Protein AF-A0A5K1BST5-F1 (afdb_monomer_lite)

Sequence (92 aa):
VDEKGLSRETTDMIGSLVKKRGHPQQILAELKKEGSPFLGNCSSVLDELEILFTALEKSRCINRVVFDLSLARGLDYYTGVIYEAVFKGSTQ

InterPro domains:
  IPR041715 Class II Histidinyl-tRNA synthetase (HisRS)-like catalytic core domain [PF13393] (3-91)
  IPR045864 Class II Aminoacyl-tRNA synthetase/Biotinyl protein ligase (BPL) and lipoyl protein ligase (LPL) [G3DSA:3.30.930.10] (1-92)
  IPR045864 Class II Aminoacyl-tRNA synthetase/Biotinyl protein ligase (BPL) and lipoyl protein ligase (LPL) [SSF55681] (2-89)

pLDDT: mean 89.39, std 10.46, range [46.66, 97.56]

Foldseek 3Di:
DPPPPDDPVRVVVVVVQQPDKAQLVVSLVVCVDPPHPCCVPPVVLSVVSVVVLVVCVVVVNSVVDMDGRNDDDDPVPDPHDDDDDDDPDDDD

Secondary structure (DSSP, 8-state):
--SS---HHHHHHHHHHHT-EE-HHHHHHHHTSTT-HHHHHSHHHHHHHHHHHHHHHHTT-GGG--EETT----TTT--S--------SPP-

Radius of gyration: 15.52 Å; chains: 1; bounding box: 48×26×45 Å

Organism: NCBI:txid210225

Structure (mmCIF, N/CA/C/O backbone):
data_AF-A0A5K1BST5-F1
#
_entry.id   AF-A0A5K1BST5-F1
#
loop_
_atom_site.group_PDB
_atom_site.id
_atom_site.type_symbol
_atom_site.label_atom_id
_atom_site.label_alt_id
_atom_site.label_comp_id
_atom_site.label_asym_id
_atom_site.label_entity_id
_atom_site.label_seq_id
_atom_site.pdbx_PDB_ins_code
_atom_site.Cartn_x
_atom_site.Cartn_y
_atom_site.Cartn_z
_atom_site.occupancy
_atom_site.B_iso_or_equiv
_atom_site.auth_seq_id
_atom_site.auth_comp_id
_atom_site.auth_asym_id
_atom_site.auth_atom_id
_atom_site.pdbx_PDB_model_num
ATOM 1 N N . VAL A 1 1 ? 1.954 -11.633 -26.631 1.00 51.72 1 VAL A N 1
ATOM 2 C CA . VAL A 1 1 ? 2.881 -10.975 -25.688 1.00 51.72 1 VAL A CA 1
ATOM 3 C C . VAL A 1 1 ? 3.685 -9.988 -26.518 1.00 51.72 1 VAL A C 1
ATOM 5 O O . VAL A 1 1 ? 4.822 -10.283 -26.796 1.00 51.72 1 VAL A O 1
ATOM 8 N N . ASP A 1 2 ? 3.066 -8.918 -27.038 1.00 48.12 2 ASP A N 1
ATOM 9 C CA . ASP A 1 2 ? 3.733 -8.020 -28.015 1.00 48.12 2 ASP A CA 1
ATOM 10 C C . ASP A 1 2 ? 3.049 -6.645 -28.187 1.00 48.12 2 ASP A C 1
ATOM 12 O O . ASP A 1 2 ? 3.341 -5.915 -29.124 1.00 48.12 2 ASP A O 1
ATOM 16 N N . GLU A 1 3 ? 2.145 -6.230 -27.292 1.00 58.72 3 GLU A N 1
ATOM 17 C CA . GLU A 1 3 ? 1.458 -4.931 -27.456 1.00 58.72 3 GLU A CA 1
ATOM 18 C C . GLU A 1 3 ? 2.180 -3.752 -26.783 1.00 58.72 3 GLU A C 1
ATOM 20 O O . GLU A 1 3 ? 1.805 -2.603 -26.999 1.00 58.72 3 GLU A O 1
ATOM 25 N N . LYS A 1 4 ? 3.219 -3.998 -25.967 1.00 70.69 4 LYS A N 1
ATOM 26 C CA . LYS A 1 4 ? 3.918 -2.940 -25.202 1.00 70.69 4 LYS A CA 1
ATOM 27 C C . LYS A 1 4 ? 5.450 -3.010 -25.201 1.00 70.69 4 LYS A C 1
ATOM 29 O O . LYS A 1 4 ? 6.076 -2.277 -24.445 1.00 70.69 4 LYS A O 1
ATOM 34 N N . GLY A 1 5 ? 6.061 -3.886 -26.004 1.00 80.19 5 GLY A N 1
ATOM 35 C CA . GLY A 1 5 ? 7.528 -4.007 -26.082 1.00 80.19 5 GLY A CA 1
ATOM 36 C C . GLY A 1 5 ? 8.220 -4.456 -24.784 1.00 80.19 5 GLY A C 1
ATOM 37 O O . GLY A 1 5 ? 9.420 -4.253 -24.628 1.00 80.19 5 GLY A O 1
ATOM 38 N N . LEU A 1 6 ? 7.477 -5.042 -23.838 1.00 84.94 6 LEU A N 1
ATOM 39 C CA . LEU A 1 6 ? 8.021 -5.576 -22.588 1.00 84.94 6 LEU A CA 1
ATOM 40 C C . LEU A 1 6 ? 8.419 -7.040 -22.765 1.00 84.94 6 LEU A C 1
ATOM 42 O O . LEU A 1 6 ? 7.685 -7.815 -23.381 1.00 84.94 6 LEU A O 1
ATOM 46 N N . SER A 1 7 ? 9.547 -7.432 -22.170 1.00 89.94 7 SER A N 1
ATOM 47 C CA . SER A 1 7 ? 9.957 -8.836 -22.170 1.00 89.94 7 SER A CA 1
ATOM 48 C C . SER A 1 7 ? 8.966 -9.697 -21.380 1.00 89.94 7 SER A C 1
ATOM 50 O O . SER A 1 7 ? 8.247 -9.215 -20.489 1.00 89.94 7 SER A O 1
ATOM 52 N N . ARG A 1 8 ? 8.931 -10.995 -21.686 1.00 88.56 8 ARG A N 1
ATOM 53 C CA . ARG A 1 8 ? 8.069 -11.943 -20.975 1.00 88.56 8 ARG A CA 1
ATOM 54 C C . ARG A 1 8 ? 8.443 -12.024 -19.498 1.00 88.56 8 ARG A C 1
ATOM 56 O O . ARG A 1 8 ? 7.561 -11.989 -18.652 1.00 88.56 8 ARG A O 1
ATOM 63 N N . GLU A 1 9 ? 9.735 -12.019 -19.195 1.00 89.81 9 GLU A N 1
ATOM 64 C CA . GLU A 1 9 ? 10.272 -12.056 -17.832 1.00 89.81 9 GLU A CA 1
ATOM 65 C C . GLU A 1 9 ? 9.812 -10.836 -17.026 1.00 89.81 9 GLU A C 1
ATOM 67 O O . GLU A 1 9 ? 9.386 -10.965 -15.879 1.00 89.81 9 GLU A O 1
ATOM 72 N N . THR A 1 10 ? 9.835 -9.651 -17.646 1.00 88.31 10 THR A N 1
ATOM 73 C CA . THR A 1 10 ? 9.364 -8.405 -17.023 1.00 88.31 10 THR A CA 1
ATOM 74 C C . THR A 1 10 ? 7.858 -8.459 -16.773 1.00 88.31 10 THR A C 1
ATOM 76 O O . THR A 1 10 ? 7.380 -8.094 -15.699 1.00 88.31 10 THR A O 1
ATOM 79 N N . THR A 1 11 ? 7.104 -8.959 -17.753 1.00 89.75 11 THR A N 1
ATOM 80 C CA . THR A 1 11 ? 5.646 -9.100 -17.660 1.00 89.75 11 THR A CA 1
ATOM 81 C C . THR A 1 11 ? 5.247 -10.089 -16.566 1.00 89.75 11 THR A C 1
ATOM 83 O O . THR A 1 11 ? 4.346 -9.799 -15.781 1.00 89.75 11 THR A O 1
ATOM 86 N N . ASP A 1 12 ? 5.938 -11.224 -16.467 1.00 90.56 12 ASP A N 1
ATOM 87 C CA . ASP A 1 12 ? 5.694 -12.242 -15.446 1.00 90.56 12 ASP A CA 1
ATOM 88 C C . ASP A 1 12 ? 6.058 -11.720 -14.048 1.00 90.56 12 ASP A C 1
ATOM 90 O O . ASP A 1 12 ? 5.298 -11.918 -13.095 1.00 90.56 12 ASP A O 1
ATOM 94 N N . MET A 1 13 ? 7.162 -10.973 -13.927 1.00 89.12 13 MET A N 1
ATOM 95 C CA . MET A 1 13 ? 7.555 -10.320 -12.678 1.00 89.12 13 MET A CA 1
ATOM 96 C C . MET A 1 13 ? 6.484 -9.329 -12.210 1.00 89.12 13 MET A C 1
ATOM 98 O O . MET A 1 13 ? 5.970 -9.473 -11.099 1.00 89.12 13 MET A O 1
ATOM 102 N N . ILE A 1 14 ? 6.087 -8.372 -13.056 1.00 89.88 14 ILE A N 1
ATOM 103 C CA . ILE A 1 14 ? 5.034 -7.395 -12.729 1.00 89.88 14 ILE A CA 1
ATOM 104 C C . ILE A 1 14 ? 3.717 -8.117 -12.430 1.00 89.88 14 ILE A C 1
ATOM 106 O O . ILE A 1 14 ? 3.060 -7.821 -11.435 1.00 89.88 14 ILE A O 1
ATOM 110 N N . GLY A 1 15 ? 3.359 -9.112 -13.244 1.00 91.44 15 GLY A N 1
ATOM 111 C CA . GLY A 1 15 ? 2.159 -9.927 -13.079 1.00 91.44 15 GLY A CA 1
ATOM 112 C C . GLY A 1 15 ? 2.105 -10.648 -11.732 1.00 91.44 15 GLY A C 1
ATOM 113 O O . GLY A 1 15 ? 1.035 -10.751 -11.132 1.00 91.44 15 GLY A O 1
ATOM 114 N N . SER A 1 16 ? 3.245 -11.127 -11.231 1.00 90.94 16 SER A N 1
ATOM 115 C CA . SER A 1 16 ? 3.339 -11.740 -9.903 1.00 90.94 16 SER A CA 1
ATOM 116 C C . SER A 1 16 ? 3.122 -10.725 -8.775 1.00 90.94 16 SER A C 1
ATOM 118 O O . SER A 1 16 ? 2.491 -11.056 -7.772 1.00 90.94 16 SER A O 1
ATOM 120 N N . LEU A 1 17 ? 3.581 -9.483 -8.961 1.00 90.25 17 LEU A N 1
ATOM 121 C CA . LEU A 1 17 ? 3.469 -8.405 -7.981 1.00 90.25 17 LEU A CA 1
ATOM 122 C C . LEU A 1 17 ? 2.046 -7.861 -7.892 1.00 90.25 17 LEU A C 1
ATOM 124 O O . LEU A 1 17 ? 1.492 -7.805 -6.800 1.00 90.25 17 LEU A O 1
ATOM 128 N N . VAL A 1 18 ? 1.416 -7.532 -9.024 1.00 93.31 18 VAL A N 1
ATOM 129 C CA . VAL A 1 18 ? 0.055 -6.960 -9.037 1.00 93.31 18 VAL A CA 1
ATOM 130 C C . VAL A 1 18 ? -1.007 -7.942 -8.536 1.00 93.31 18 VAL A C 1
ATOM 132 O O . VAL A 1 18 ? -2.085 -7.536 -8.131 1.00 93.31 18 VAL A O 1
ATOM 135 N N . LYS A 1 19 ? -0.721 -9.248 -8.515 1.00 93.56 19 LYS A N 1
ATOM 136 C CA . LYS A 1 19 ? -1.619 -10.251 -7.919 1.00 93.56 19 LYS A CA 1
ATOM 137 C C . LYS A 1 19 ? -1.580 -10.267 -6.389 1.00 93.56 19 LYS A C 1
ATOM 139 O O . LYS A 1 19 ? -2.450 -10.887 -5.776 1.00 93.56 19 LYS A O 1
ATOM 144 N N . LYS A 1 20 ? -0.586 -9.629 -5.761 1.00 94.12 20 LYS A N 1
ATOM 145 C CA . LYS A 1 20 ? -0.470 -9.579 -4.304 1.00 94.12 20 LYS A CA 1
ATOM 146 C C . LYS A 1 20 ? -1.464 -8.577 -3.734 1.00 94.12 20 LYS A C 1
ATOM 148 O O . LYS A 1 20 ? -1.340 -7.367 -3.918 1.00 94.12 20 LYS A O 1
ATOM 153 N N . ARG A 1 21 ? -2.420 -9.108 -2.982 1.00 96.31 21 ARG A N 1
ATOM 154 C CA . ARG A 1 21 ? -3.353 -8.331 -2.175 1.00 96.31 21 ARG A CA 1
ATOM 155 C C . ARG A 1 21 ? -3.713 -9.101 -0.915 1.00 96.31 21 ARG A C 1
ATOM 157 O O . ARG A 1 21 ? -3.812 -10.327 -0.958 1.00 96.31 21 ARG A O 1
ATOM 164 N N . GLY A 1 22 ? -3.945 -8.411 0.194 1.00 96.62 22 GLY A N 1
ATOM 165 C CA . GLY A 1 22 ? -4.293 -9.086 1.441 1.00 96.62 22 GLY A CA 1
ATOM 166 C C . GLY A 1 22 ? -4.235 -8.193 2.669 1.00 96.62 22 GLY A C 1
ATOM 167 O O . GLY A 1 22 ? -4.377 -6.972 2.577 1.00 96.62 22 GLY A O 1
ATOM 168 N N . HIS A 1 23 ? -4.043 -8.824 3.830 1.00 97.44 23 HIS A N 1
ATOM 169 C CA . HIS A 1 23 ? -3.920 -8.103 5.091 1.00 97.44 23 HIS A CA 1
ATOM 170 C C . HIS A 1 23 ? -2.687 -7.180 5.055 1.00 97.44 23 HIS A C 1
ATOM 172 O O . HIS A 1 23 ? -1.599 -7.664 4.718 1.00 97.44 23 HIS A O 1
ATOM 178 N N . PRO A 1 24 ? -2.806 -5.891 5.430 1.00 97.00 24 PRO A N 1
ATOM 179 C CA 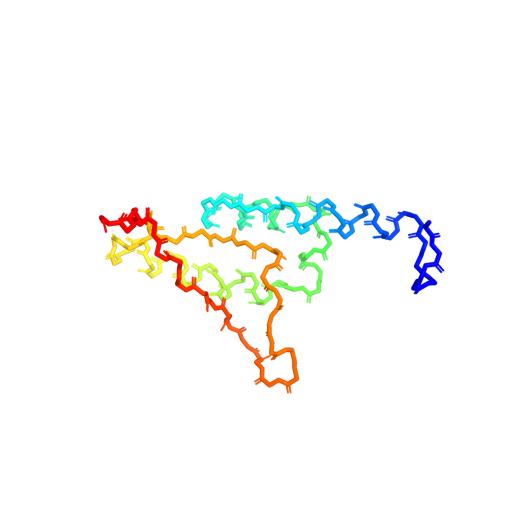. PRO A 1 24 ? -1.731 -4.917 5.240 1.00 97.00 24 PRO A CA 1
ATOM 180 C C . PRO A 1 24 ? -0.381 -5.331 5.837 1.00 97.00 24 PRO A C 1
ATOM 182 O O . PRO A 1 24 ? 0.638 -5.272 5.154 1.00 97.00 24 PRO A O 1
ATOM 185 N N . GLN A 1 25 ? -0.372 -5.844 7.072 1.00 95.56 25 GLN A N 1
ATOM 186 C CA . GLN A 1 25 ? 0.865 -6.281 7.733 1.00 95.56 25 GLN A CA 1
ATOM 187 C C . GLN A 1 25 ? 1.514 -7.507 7.075 1.00 95.56 25 GLN A C 1
ATOM 189 O O . GLN A 1 25 ? 2.737 -7.604 7.043 1.00 95.56 25 GLN A O 1
ATOM 194 N N . GLN A 1 26 ? 0.716 -8.435 6.537 1.00 95.69 26 GLN A N 1
ATOM 195 C CA . GLN A 1 26 ? 1.244 -9.652 5.909 1.00 95.69 26 GLN A CA 1
ATOM 196 C C . GLN A 1 26 ? 1.953 -9.309 4.600 1.00 95.69 26 GLN A C 1
ATOM 198 O O . GLN A 1 26 ? 3.103 -9.689 4.397 1.00 95.69 26 GLN A O 1
ATOM 203 N N . ILE A 1 27 ? 1.291 -8.519 3.751 1.00 95.88 27 ILE A N 1
ATOM 204 C CA . ILE A 1 27 ? 1.868 -8.076 2.481 1.00 95.88 27 ILE A CA 1
ATOM 205 C C . ILE A 1 27 ? 3.088 -7.182 2.731 1.00 95.88 27 ILE A C 1
ATOM 207 O O . ILE A 1 27 ? 4.112 -7.364 2.079 1.00 95.88 27 ILE A O 1
ATOM 211 N N . LEU A 1 28 ? 3.035 -6.267 3.707 1.00 95.69 28 LEU A N 1
ATOM 212 C CA . LEU A 1 28 ? 4.189 -5.436 4.057 1.00 95.69 28 LEU A CA 1
ATOM 213 C C . LEU A 1 28 ? 5.394 -6.274 4.510 1.00 95.69 28 LEU A C 1
ATOM 215 O O . LEU A 1 28 ? 6.508 -6.026 4.053 1.00 95.69 28 LEU A O 1
ATOM 219 N N . ALA A 1 29 ? 5.180 -7.288 5.355 1.00 94.69 29 ALA A N 1
ATOM 220 C CA . ALA A 1 29 ? 6.243 -8.190 5.795 1.00 94.69 29 ALA A CA 1
ATOM 221 C C . ALA A 1 29 ? 6.869 -8.964 4.623 1.00 94.69 29 ALA A C 1
ATOM 223 O O . ALA A 1 29 ? 8.087 -9.130 4.573 1.00 94.69 29 ALA A O 1
ATOM 224 N N . GLU A 1 30 ? 6.066 -9.391 3.643 1.00 92.94 30 GLU A N 1
ATOM 225 C CA . GLU A 1 30 ? 6.587 -9.999 2.415 1.00 92.94 30 GLU A CA 1
ATOM 226 C C . GLU A 1 30 ? 7.437 -9.026 1.591 1.00 92.94 30 GLU A C 1
ATOM 228 O O . GLU A 1 30 ? 8.479 -9.422 1.068 1.00 92.94 30 GLU A O 1
ATOM 233 N N . LEU A 1 31 ? 7.013 -7.764 1.465 1.00 92.62 31 LEU A N 1
ATOM 234 C CA . LEU A 1 31 ? 7.754 -6.741 0.718 1.00 92.62 31 LEU A CA 1
ATOM 235 C C . LEU A 1 31 ? 9.052 -6.333 1.423 1.00 92.62 31 LEU A C 1
ATOM 237 O O . LEU A 1 31 ? 10.029 -6.013 0.746 1.00 92.62 31 LEU A O 1
ATOM 241 N N . LYS A 1 32 ? 9.078 -6.392 2.759 1.00 92.56 32 LYS A N 1
ATOM 242 C CA . LYS A 1 32 ? 10.260 -6.147 3.599 1.00 92.56 32 LYS A CA 1
ATOM 243 C C . LYS A 1 32 ? 11.156 -7.378 3.789 1.00 92.56 32 LYS A C 1
ATOM 245 O O . LYS A 1 32 ? 12.155 -7.290 4.499 1.00 92.56 32 LYS A O 1
ATOM 250 N N . LYS A 1 33 ? 10.835 -8.528 3.186 1.00 92.06 33 LYS A N 1
ATOM 251 C CA . LYS A 1 33 ? 11.654 -9.740 3.318 1.00 92.06 33 LYS A CA 1
ATOM 252 C C . LYS A 1 33 ? 13.058 -9.519 2.745 1.00 92.06 33 LYS A C 1
ATOM 254 O O . LYS A 1 33 ? 13.220 -8.889 1.701 1.00 92.06 33 LYS A O 1
ATOM 259 N N . GLU A 1 34 ? 14.069 -10.076 3.405 1.00 82.94 34 GLU A N 1
ATOM 260 C CA . GLU A 1 34 ? 15.458 -10.017 2.944 1.00 82.94 34 GLU A CA 1
ATOM 261 C C . GLU A 1 34 ? 15.597 -10.556 1.507 1.00 82.94 34 GLU A C 1
ATOM 263 O O . GLU A 1 34 ? 14.993 -11.570 1.145 1.00 82.94 34 GLU A O 1
ATOM 268 N N . GLY A 1 35 ? 16.349 -9.837 0.668 1.00 80.25 35 GLY A N 1
ATOM 269 C CA . GLY A 1 35 ? 16.470 -10.118 -0.769 1.00 80.25 35 GLY A CA 1
ATOM 270 C C . GLY A 1 35 ? 15.331 -9.566 -1.636 1.00 80.25 35 GLY A C 1
ATOM 271 O O . GLY A 1 35 ? 15.350 -9.745 -2.853 1.00 80.25 35 GLY A O 1
ATOM 272 N N . SER A 1 36 ? 14.348 -8.880 -1.046 1.00 85.25 36 SER A N 1
ATOM 273 C CA . SER A 1 36 ? 13.300 -8.184 -1.795 1.00 85.25 36 SER A CA 1
ATOM 274 C C . SER A 1 36 ? 13.875 -7.020 -2.615 1.00 85.25 36 SER A C 1
ATOM 276 O O . SER A 1 36 ? 14.608 -6.190 -2.065 1.00 85.25 36 SER A O 1
ATOM 278 N N . PRO A 1 37 ? 13.490 -6.870 -3.899 1.00 82.06 37 PRO A N 1
ATOM 279 C CA . PRO A 1 37 ? 13.919 -5.736 -4.720 1.00 82.06 37 PRO A CA 1
ATOM 280 C C . PRO A 1 37 ? 13.402 -4.389 -4.183 1.00 82.06 37 PRO A C 1
ATOM 282 O O . PRO A 1 37 ? 13.941 -3.336 -4.526 1.00 82.06 37 PRO A O 1
ATOM 285 N N . PHE A 1 38 ? 12.381 -4.408 -3.320 1.00 84.44 38 PHE A N 1
ATOM 286 C CA . PHE A 1 38 ? 11.789 -3.206 -2.737 1.00 84.44 38 PHE A CA 1
ATOM 287 C C . PHE A 1 38 ? 12.622 -2.607 -1.600 1.00 84.44 38 PHE A C 1
ATOM 289 O O . PHE A 1 38 ? 12.533 -1.406 -1.365 1.00 84.44 38 PHE A O 1
ATOM 296 N N . LEU A 1 39 ? 13.467 -3.396 -0.925 1.00 82.44 39 LEU A N 1
ATOM 297 C CA . LEU A 1 39 ? 14.312 -2.887 0.163 1.00 82.44 39 LEU A CA 1
ATOM 298 C C . LEU A 1 39 ? 15.409 -1.934 -0.331 1.00 82.44 39 LEU A C 1
ATOM 300 O O . LEU A 1 39 ? 15.815 -1.045 0.409 1.00 82.44 39 LEU A O 1
ATOM 304 N N . GLY A 1 40 ? 15.880 -2.096 -1.571 1.00 80.69 40 GLY A N 1
ATOM 305 C CA . GLY A 1 40 ? 16.912 -1.224 -2.141 1.00 80.69 40 GLY A CA 1
ATOM 306 C C . GLY A 1 40 ? 16.378 0.118 -2.647 1.00 80.69 40 GLY A C 1
ATOM 307 O O . GLY A 1 40 ? 17.042 1.136 -2.493 1.00 80.69 40 GLY A O 1
ATOM 308 N N . ASN A 1 41 ? 15.177 0.123 -3.235 1.00 80.38 41 ASN A N 1
ATOM 309 C CA . ASN A 1 41 ? 14.653 1.284 -3.969 1.00 80.38 41 ASN A CA 1
ATOM 310 C C . ASN A 1 41 ? 13.469 1.978 -3.286 1.00 80.38 41 ASN A C 1
ATOM 312 O O . ASN A 1 41 ? 13.161 3.121 -3.609 1.00 80.38 41 ASN A O 1
ATOM 316 N N . CYS A 1 42 ? 12.768 1.287 -2.387 1.00 86.75 42 CYS A N 1
ATOM 317 C CA . CYS A 1 42 ? 11.485 1.737 -1.844 1.00 86.75 42 CYS A CA 1
ATOM 318 C C . CYS A 1 42 ? 11.418 1.635 -0.315 1.00 86.75 42 CYS A C 1
ATOM 320 O O . CYS A 1 42 ? 10.325 1.696 0.241 1.00 86.75 42 CYS A O 1
ATOM 322 N N . SER A 1 43 ? 12.553 1.469 0.371 1.00 88.19 43 SER A N 1
ATOM 323 C CA . SER A 1 43 ? 12.606 1.265 1.826 1.00 88.19 43 SER A CA 1
ATOM 324 C C . SER A 1 43 ? 11.872 2.354 2.607 1.00 88.19 43 SER A C 1
ATOM 326 O O . SER A 1 43 ? 11.021 2.026 3.427 1.00 88.19 43 SER A O 1
ATOM 328 N N . SER A 1 44 ? 12.104 3.629 2.283 1.00 91.19 44 SER A N 1
ATOM 329 C CA . SER A 1 44 ? 11.428 4.759 2.937 1.00 91.19 44 SER A CA 1
ATOM 330 C C . SER A 1 44 ? 9.903 4.696 2.804 1.00 91.19 44 SER A C 1
ATOM 332 O O . SER A 1 44 ? 9.185 4.911 3.774 1.00 91.19 44 SER A O 1
ATOM 334 N N . VAL A 1 45 ? 9.396 4.329 1.625 1.00 92.50 45 VAL A N 1
ATOM 335 C CA . VAL A 1 45 ? 7.953 4.187 1.379 1.00 92.50 45 VAL A CA 1
ATOM 336 C C . VAL A 1 45 ? 7.379 3.002 2.159 1.00 92.50 45 VAL A C 1
ATOM 338 O O . VAL A 1 45 ? 6.275 3.087 2.697 1.00 92.50 45 VAL A O 1
ATOM 341 N N . LEU A 1 46 ? 8.120 1.893 2.263 1.00 93.62 46 LEU A N 1
ATOM 342 C CA . LEU A 1 46 ? 7.705 0.751 3.082 1.00 93.62 46 LEU A CA 1
ATOM 343 C C . LEU A 1 46 ? 7.649 1.109 4.576 1.00 93.62 46 LEU A C 1
ATOM 345 O O . LEU A 1 46 ? 6.789 0.587 5.285 1.00 93.62 46 LEU A O 1
ATOM 349 N N . ASP A 1 47 ? 8.524 1.996 5.052 1.00 94.00 47 ASP A N 1
ATOM 350 C CA . ASP A 1 47 ? 8.501 2.502 6.430 1.00 94.00 47 ASP A CA 1
ATOM 351 C C . ASP A 1 47 ? 7.303 3.437 6.674 1.00 94.00 47 ASP A C 1
ATOM 353 O O . ASP A 1 47 ? 6.620 3.322 7.693 1.00 94.00 47 ASP A O 1
ATOM 357 N N . GLU A 1 48 ? 6.961 4.304 5.718 1.00 95.44 48 GLU A N 1
ATOM 358 C CA . GLU A 1 48 ? 5.748 5.135 5.793 1.00 95.44 48 GLU A CA 1
ATOM 359 C C . GLU A 1 48 ? 4.461 4.293 5.818 1.00 95.44 48 GLU A C 1
ATOM 361 O O . GLU A 1 48 ? 3.546 4.555 6.608 1.00 95.44 48 GLU A O 1
ATOM 366 N N . LEU A 1 49 ? 4.394 3.234 5.002 1.00 96.06 49 LEU A N 1
ATOM 367 C CA . LEU A 1 49 ? 3.281 2.281 5.026 1.00 96.06 49 LEU A CA 1
ATOM 368 C C . LEU A 1 49 ? 3.195 1.529 6.361 1.00 96.06 49 LEU A C 1
ATOM 370 O O . LEU A 1 49 ? 2.093 1.268 6.845 1.00 96.06 49 LEU A O 1
ATOM 374 N N . GLU A 1 50 ? 4.329 1.218 6.993 1.00 96.50 50 GLU A N 1
ATOM 375 C CA . GLU A 1 50 ? 4.353 0.608 8.325 1.00 96.50 50 GLU A CA 1
ATOM 376 C C . GLU A 1 50 ? 3.726 1.519 9.385 1.00 96.50 50 GLU A C 1
ATOM 378 O O . GLU A 1 50 ? 2.927 1.058 10.209 1.00 96.50 50 GLU A O 1
ATOM 383 N N . ILE A 1 51 ? 4.029 2.820 9.334 1.00 97.19 51 ILE A N 1
ATOM 384 C CA . ILE A 1 51 ? 3.422 3.825 10.216 1.00 97.19 51 ILE A CA 1
ATOM 385 C C . ILE A 1 51 ? 1.905 3.857 10.006 1.00 97.19 51 ILE A C 1
ATOM 387 O O . ILE A 1 51 ? 1.147 3.791 10.980 1.00 97.19 51 ILE A O 1
ATOM 391 N N . LEU A 1 52 ? 1.450 3.900 8.748 1.00 97.12 52 LEU A N 1
ATOM 392 C CA . LEU A 1 52 ? 0.026 3.898 8.410 1.00 97.12 52 LEU A CA 1
ATOM 393 C C . LEU A 1 52 ? -0.683 2.647 8.942 1.00 97.12 52 LEU A C 1
ATOM 395 O O . LEU A 1 52 ? -1.715 2.752 9.608 1.00 97.12 52 LEU A O 1
ATOM 399 N N . PHE A 1 53 ? -0.144 1.459 8.671 1.00 97.50 53 PHE A N 1
ATOM 400 C CA . PHE A 1 53 ? -0.768 0.206 9.092 1.00 97.50 53 PHE A CA 1
ATOM 401 C C . PHE A 1 53 ? -0.768 0.065 10.617 1.00 97.50 53 PHE A C 1
ATOM 403 O O . PHE A 1 53 ? -1.774 -0.348 11.191 1.00 97.50 53 PHE A O 1
ATOM 410 N N . THR A 1 54 ? 0.288 0.515 11.295 1.00 97.44 54 THR A N 1
ATOM 411 C CA . THR A 1 54 ? 0.332 0.572 12.764 1.00 97.44 54 THR A CA 1
ATOM 412 C C . THR A 1 54 ? -0.727 1.519 13.333 1.00 97.44 54 THR A C 1
ATOM 414 O O . THR A 1 54 ? -1.365 1.208 14.341 1.00 97.44 54 THR A O 1
ATOM 417 N N . ALA A 1 55 ? -0.949 2.672 12.698 1.00 97.56 55 ALA A N 1
ATOM 418 C CA . ALA A 1 55 ? -2.004 3.595 13.104 1.00 97.56 55 ALA A CA 1
ATOM 419 C C . ALA A 1 55 ? -3.400 2.971 12.914 1.00 97.56 55 ALA A C 1
ATOM 421 O O . ALA A 1 55 ? -4.221 3.017 13.829 1.00 97.56 55 ALA A O 1
ATOM 422 N N . LEU A 1 56 ? -3.648 2.314 11.776 1.00 97.06 56 LEU A N 1
ATOM 423 C CA . LEU A 1 56 ? -4.913 1.628 11.485 1.00 97.06 56 LEU A CA 1
ATOM 424 C C . LEU A 1 56 ? -5.209 0.473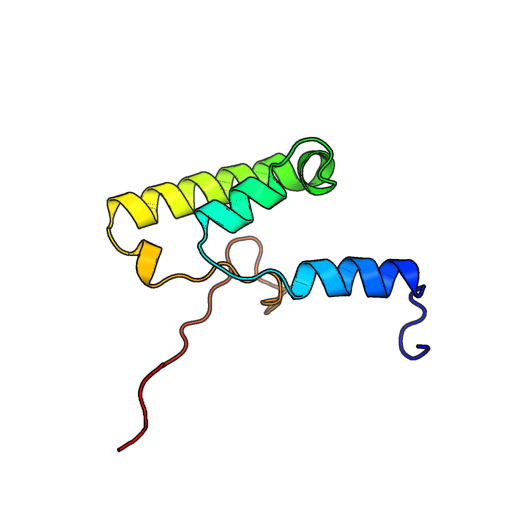 12.450 1.00 97.06 56 LEU A C 1
ATOM 426 O O . LEU A 1 56 ? -6.372 0.273 12.819 1.00 97.06 56 LEU A O 1
ATOM 430 N N . GLU A 1 57 ? -4.179 -0.264 12.868 1.00 96.44 57 GLU A N 1
ATOM 431 C CA . GLU A 1 57 ? -4.268 -1.304 13.898 1.00 96.44 57 GLU A CA 1
ATOM 432 C C . GLU A 1 57 ? -4.743 -0.699 15.226 1.00 96.44 57 GLU A C 1
ATOM 434 O O . GLU A 1 57 ? -5.760 -1.113 15.785 1.00 96.44 57 GLU A O 1
ATOM 439 N N . LYS A 1 58 ? -4.074 0.368 15.688 1.00 97.38 58 LYS A N 1
ATOM 440 C CA . LYS A 1 58 ? -4.429 1.081 16.928 1.00 97.38 58 LYS A CA 1
ATOM 441 C C . LYS A 1 58 ? -5.839 1.674 16.882 1.00 97.38 58 LYS A C 1
ATOM 443 O O . LYS A 1 58 ? -6.534 1.679 17.896 1.00 97.38 58 LYS A O 1
ATOM 448 N N . SER A 1 59 ? -6.284 2.127 15.711 1.00 96.50 59 SER A N 1
ATOM 449 C CA . SER A 1 59 ? -7.644 2.628 15.486 1.00 96.50 59 SER A CA 1
ATOM 450 C C . SER A 1 59 ? -8.698 1.527 15.309 1.00 96.50 59 SER A C 1
ATOM 452 O O . SER A 1 59 ? -9.871 1.850 15.139 1.00 96.50 59 SER A O 1
ATOM 454 N N . ARG A 1 60 ? -8.319 0.239 15.355 1.00 95.81 60 ARG A N 1
ATOM 455 C CA . ARG A 1 60 ? -9.204 -0.924 15.131 1.00 95.81 60 ARG A CA 1
ATOM 456 C C . ARG A 1 60 ? -9.887 -0.922 13.755 1.00 95.81 60 ARG A C 1
ATOM 458 O O . ARG A 1 60 ? -10.968 -1.489 13.583 1.00 95.81 60 ARG A O 1
ATOM 465 N N . CYS A 1 61 ? -9.247 -0.300 12.766 1.00 95.56 61 CYS A N 1
ATOM 466 C CA . CYS A 1 61 ? -9.759 -0.155 11.401 1.00 95.56 61 CYS A CA 1
ATOM 467 C C . CYS A 1 61 ? -9.032 -1.041 10.382 1.00 95.56 61 CYS A C 1
ATOM 469 O O . CYS A 1 61 ? -9.551 -1.226 9.283 1.00 95.56 61 CYS A O 1
ATOM 471 N N . ILE A 1 62 ? -7.878 -1.616 10.739 1.00 95.94 62 ILE A N 1
ATOM 472 C CA . ILE A 1 62 ? -7.046 -2.459 9.861 1.00 95.94 62 ILE A CA 1
ATOM 473 C C . ILE A 1 62 ? -7.847 -3.562 9.146 1.00 95.94 62 ILE A C 1
ATOM 475 O O . ILE A 1 62 ? -7.679 -3.772 7.951 1.00 95.94 62 ILE A O 1
ATOM 479 N N . ASN A 1 63 ? -8.816 -4.179 9.834 1.00 94.06 63 ASN A N 1
ATOM 480 C CA . ASN A 1 63 ? -9.638 -5.278 9.312 1.00 94.06 63 ASN A CA 1
ATOM 481 C C . ASN A 1 63 ? -10.572 -4.865 8.159 1.00 94.06 63 ASN A C 1
ATOM 483 O O . ASN A 1 63 ? -11.186 -5.715 7.516 1.00 94.06 63 ASN A O 1
ATOM 487 N N . ARG A 1 64 ? -10.725 -3.559 7.912 1.00 94.50 64 ARG A N 1
ATOM 488 C CA . ARG A 1 64 ? -11.505 -3.011 6.793 1.00 94.50 64 ARG A CA 1
ATOM 489 C C . ARG A 1 64 ? -10.634 -2.668 5.585 1.00 94.50 64 ARG A C 1
ATOM 491 O O . ARG A 1 64 ? -11.180 -2.322 4.542 1.00 94.50 64 ARG A O 1
ATOM 498 N N . VAL A 1 65 ? -9.314 -2.755 5.724 1.00 96.62 65 VAL A N 1
ATOM 499 C CA . VAL A 1 65 ? -8.341 -2.361 4.708 1.00 96.62 65 VAL A CA 1
ATOM 500 C C . VAL A 1 65 ? -7.716 -3.606 4.092 1.00 96.62 65 VAL A C 1
ATOM 502 O O . VAL A 1 65 ? -7.334 -4.546 4.783 1.00 96.62 65 VAL A O 1
ATOM 505 N N . VAL A 1 66 ? -7.606 -3.595 2.769 1.00 96.88 66 VAL A N 1
ATOM 506 C CA . VAL A 1 66 ? -6.830 -4.568 2.003 1.00 96.88 66 VAL A CA 1
ATOM 507 C C . VAL A 1 66 ? -5.702 -3.791 1.353 1.00 96.88 66 VAL A C 1
ATOM 509 O O . VAL A 1 66 ? -5.961 -2.798 0.676 1.00 96.88 66 VAL A O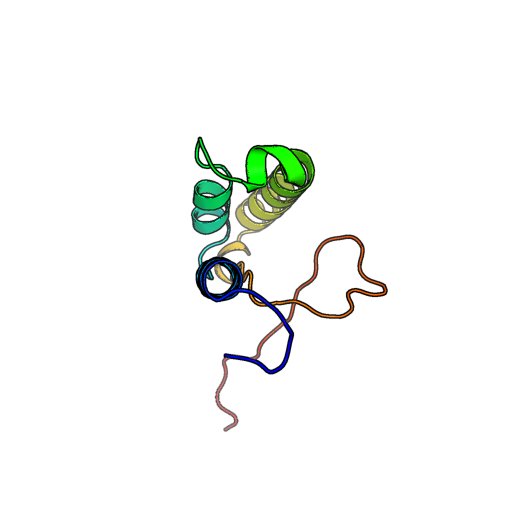 1
ATOM 512 N N . PHE A 1 67 ? -4.462 -4.217 1.571 1.00 97.31 67 PHE A N 1
ATOM 513 C CA . PHE A 1 67 ? -3.342 -3.668 0.821 1.00 97.31 67 PHE A CA 1
ATOM 514 C C . PHE A 1 67 ? -3.270 -4.396 -0.521 1.00 97.31 67 PHE A C 1
ATOM 516 O O . PHE A 1 67 ? -3.170 -5.623 -0.533 1.00 97.31 67 PHE A O 1
ATOM 523 N N . ASP A 1 68 ? -3.388 -3.659 -1.626 1.00 96.69 68 ASP A N 1
ATOM 524 C CA . ASP A 1 68 ? -3.512 -4.196 -2.984 1.00 96.69 68 ASP A CA 1
ATOM 525 C C . ASP A 1 68 ? -2.502 -3.514 -3.920 1.00 96.69 68 ASP A C 1
ATOM 527 O O . ASP A 1 68 ? -2.602 -2.316 -4.184 1.00 96.69 68 ASP A O 1
ATOM 531 N N . LEU A 1 69 ? -1.521 -4.276 -4.417 1.00 94.19 69 LEU A N 1
ATOM 532 C CA . LEU A 1 69 ? -0.469 -3.770 -5.309 1.00 94.19 69 LEU A CA 1
ATOM 533 C C . LEU A 1 69 ? -0.944 -3.580 -6.760 1.00 94.19 69 LEU A C 1
ATOM 535 O O . LEU A 1 69 ? -0.188 -3.061 -7.580 1.00 94.19 69 LEU A O 1
ATOM 539 N N . SER A 1 70 ? -2.171 -3.990 -7.101 1.00 94.81 70 SER A N 1
ATOM 540 C CA . SER A 1 70 ? -2.769 -3.701 -8.412 1.00 94.81 70 SER A CA 1
ATOM 541 C C . SER A 1 70 ? -3.382 -2.304 -8.506 1.00 94.81 70 SER A C 1
ATOM 543 O O . SER A 1 70 ? -3.644 -1.832 -9.615 1.00 94.81 70 SER A O 1
ATOM 545 N N . LEU A 1 71 ? -3.612 -1.625 -7.374 1.00 94.25 71 LEU A N 1
ATOM 546 C CA . LEU A 1 71 ? -4.250 -0.312 -7.354 1.00 94.25 71 LEU A CA 1
ATOM 547 C C . LEU A 1 71 ? -3.273 0.778 -7.817 1.00 94.25 71 LEU A C 1
ATOM 549 O O . LEU A 1 71 ? -2.555 1.379 -7.024 1.00 94.25 71 LEU A O 1
ATOM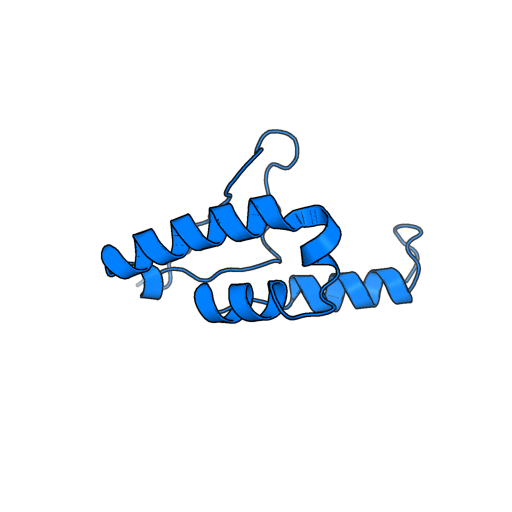 553 N N . ALA A 1 72 ? -3.292 1.067 -9.114 1.00 91.88 72 ALA A N 1
ATOM 554 C CA . ALA A 1 72 ? -2.583 2.188 -9.720 1.00 91.88 72 ALA A CA 1
ATOM 555 C C . ALA A 1 72 ? -3.600 3.170 -10.316 1.00 91.88 72 ALA A C 1
ATOM 557 O O . ALA A 1 72 ? -4.232 2.888 -11.336 1.00 91.88 72 ALA A O 1
ATOM 558 N N . ARG A 1 73 ? -3.787 4.329 -9.675 1.00 90.44 73 ARG A N 1
ATOM 559 C CA . ARG A 1 73 ? -4.670 5.406 -10.158 1.00 90.44 73 ARG A CA 1
ATOM 560 C C . ARG A 1 73 ? -3.972 6.748 -10.000 1.00 90.44 73 ARG A C 1
ATOM 562 O O . ARG A 1 73 ? -3.204 6.917 -9.066 1.00 90.44 73 ARG A O 1
ATOM 569 N N . GLY A 1 74 ? -4.253 7.689 -10.900 1.00 88.31 74 GLY A N 1
ATOM 570 C CA . GLY A 1 74 ? -3.803 9.078 -10.773 1.00 88.31 74 GLY A CA 1
ATOM 571 C C . GLY A 1 74 ? -2.290 9.260 -10.632 1.00 88.31 74 GLY A C 1
ATOM 572 O O . GLY A 1 74 ? -1.855 10.101 -9.853 1.00 88.31 74 GLY A O 1
ATOM 573 N N . LEU A 1 75 ? -1.500 8.470 -11.368 1.00 87.88 75 LEU A N 1
ATOM 574 C CA . LEU A 1 75 ? -0.031 8.479 -11.288 1.00 87.88 75 LEU A CA 1
ATOM 575 C C . LEU A 1 75 ? 0.587 9.847 -11.615 1.00 87.88 75 LEU A C 1
ATOM 577 O O . LEU A 1 75 ? 1.688 10.142 -11.167 1.00 87.88 75 LEU A O 1
ATOM 581 N N . ASP A 1 76 ? -0.136 10.688 -12.354 1.00 91.81 76 ASP A N 1
ATOM 582 C CA . ASP A 1 76 ? 0.324 12.023 -12.735 1.00 91.81 76 ASP A CA 1
ATOM 583 C C . ASP A 1 76 ? 0.185 13.057 -11.602 1.00 91.81 76 ASP A C 1
ATOM 585 O O . ASP A 1 76 ? 0.715 14.161 -11.715 1.00 91.81 76 ASP A O 1
ATOM 589 N N . TYR A 1 77 ? -0.549 12.743 -10.525 1.00 92.62 77 TYR A N 1
ATOM 590 C CA . TYR A 1 77 ? -0.860 13.719 -9.472 1.00 92.62 77 TYR A CA 1
ATOM 591 C C . TYR A 1 77 ? -0.851 13.178 -8.034 1.00 92.62 77 TYR A C 1
ATOM 593 O O . TYR A 1 77 ? -0.772 13.976 -7.099 1.00 92.62 77 TYR A O 1
ATOM 601 N N . TYR A 1 78 ? -0.907 11.862 -7.813 1.00 91.88 78 TYR A N 1
ATOM 602 C CA . TYR A 1 78 ? -0.695 11.280 -6.486 1.00 91.88 78 TYR A CA 1
ATOM 603 C C . TYR A 1 78 ? 0.787 10.998 -6.242 1.00 91.88 78 TYR A C 1
ATOM 605 O O . TYR A 1 78 ? 1.433 10.284 -7.002 1.00 91.88 78 TYR A O 1
ATOM 613 N N . THR A 1 79 ? 1.308 11.521 -5.133 1.00 89.62 79 THR A N 1
ATOM 614 C CA . THR A 1 79 ? 2.712 11.365 -4.717 1.00 89.62 79 THR A CA 1
ATOM 615 C C . THR A 1 79 ? 2.887 10.505 -3.463 1.00 89.62 79 THR A C 1
ATOM 617 O O . THR A 1 79 ? 4.008 10.310 -3.006 1.00 89.62 79 THR A O 1
ATOM 620 N N . GLY A 1 80 ? 1.789 9.996 -2.897 1.00 91.19 80 GLY A N 1
ATOM 621 C CA . GLY A 1 80 ? 1.779 9.214 -1.662 1.00 91.19 80 GLY A CA 1
ATOM 622 C C . GLY A 1 80 ? 0.719 8.116 -1.689 1.00 91.19 80 GLY A C 1
ATOM 623 O O . GLY A 1 80 ? 0.493 7.477 -2.714 1.00 91.19 80 GLY A O 1
ATOM 624 N N . VAL A 1 81 ? 0.057 7.890 -0.554 1.00 92.19 81 VAL A N 1
ATOM 625 C CA . VAL A 1 81 ? -0.936 6.814 -0.407 1.00 92.19 81 VAL A CA 1
ATOM 626 C C . VAL A 1 81 ? -2.145 7.040 -1.318 1.00 92.19 81 VAL A C 1
ATOM 628 O O . VAL A 1 81 ? -2.760 8.106 -1.306 1.00 92.19 81 VAL A O 1
ATOM 631 N N . ILE A 1 82 ? -2.532 5.989 -2.038 1.00 95.00 82 ILE A N 1
ATOM 632 C CA . ILE A 1 82 ? -3.770 5.909 -2.817 1.00 95.00 82 ILE A CA 1
ATOM 633 C C . ILE A 1 82 ? -4.652 4.837 -2.177 1.00 95.00 82 ILE A C 1
ATOM 635 O O . ILE A 1 82 ? -4.170 3.771 -1.794 1.00 95.00 82 ILE A O 1
ATOM 639 N N . TYR A 1 83 ? -5.948 5.109 -2.052 1.00 94.12 83 TYR A N 1
ATOM 640 C CA . TYR A 1 83 ? -6.925 4.149 -1.546 1.00 94.12 83 TYR A CA 1
ATOM 641 C C . TYR A 1 83 ? -8.246 4.279 -2.298 1.00 94.12 83 TYR A C 1
ATOM 643 O O . TYR A 1 83 ? -8.602 5.345 -2.796 1.00 94.12 83 TYR A O 1
ATOM 651 N N . GLU A 1 84 ? -8.988 3.179 -2.354 1.00 94.62 84 GLU A N 1
ATOM 652 C CA . GLU A 1 84 ? -10.319 3.123 -2.943 1.00 94.62 84 GLU A CA 1
ATOM 653 C C . GLU A 1 84 ? -11.270 2.412 -1.978 1.00 94.62 84 GLU A C 1
ATOM 655 O O . GLU A 1 84 ? -10.948 1.360 -1.423 1.00 94.62 84 GLU A O 1
ATOM 660 N N . ALA A 1 85 ? -12.445 3.001 -1.756 1.00 94.50 85 ALA A N 1
ATOM 661 C CA . ALA A 1 85 ? -13.491 2.393 -0.949 1.00 94.50 85 ALA A CA 1
ATOM 662 C C . ALA A 1 85 ? -14.440 1.605 -1.856 1.00 94.50 85 ALA A C 1
ATOM 664 O O . ALA A 1 85 ? -15.100 2.177 -2.720 1.00 94.50 85 ALA A O 1
ATOM 665 N N . VAL A 1 86 ? -14.532 0.296 -1.628 1.00 91.12 86 VAL A N 1
ATOM 666 C CA . VAL A 1 86 ? -15.432 -0.590 -2.375 1.00 91.12 86 VAL A CA 1
ATOM 667 C C . VAL A 1 86 ? -16.606 -0.982 -1.488 1.00 91.12 86 VAL A C 1
ATOM 669 O O . VAL A 1 86 ? -16.425 -1.529 -0.396 1.00 91.12 86 VAL A O 1
ATOM 672 N N . PHE A 1 87 ? -17.824 -0.725 -1.962 1.00 91.75 87 PHE A N 1
ATOM 673 C CA . PHE A 1 87 ? -19.034 -1.194 -1.298 1.00 91.75 87 PHE A CA 1
ATOM 674 C C . PHE A 1 87 ? -19.174 -2.711 -1.478 1.00 91.75 87 PHE A C 1
ATOM 676 O O . PHE A 1 87 ? -19.194 -3.208 -2.600 1.00 91.75 87 PHE A O 1
ATOM 683 N N . LYS A 1 88 ? -19.260 -3.452 -0.366 1.00 85.12 88 LYS A N 1
ATOM 684 C CA . LYS A 1 88 ? -19.393 -4.923 -0.360 1.00 85.12 88 LYS A CA 1
A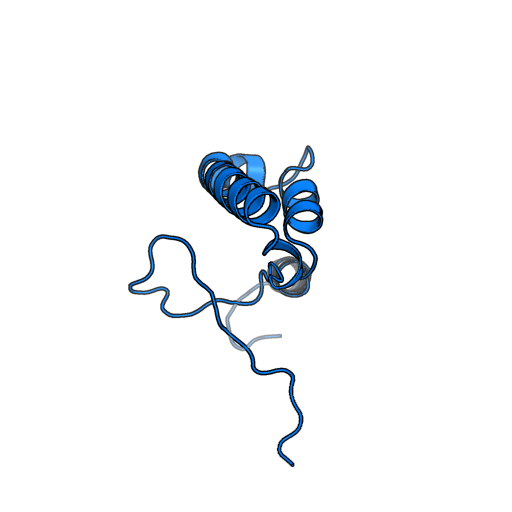TOM 685 C C . LYS A 1 88 ? -20.835 -5.420 -0.205 1.00 85.12 88 LYS A C 1
ATOM 687 O O . LYS A 1 88 ? -21.046 -6.625 -0.120 1.00 85.12 88 LYS A O 1
ATOM 692 N N . GLY A 1 89 ? -21.810 -4.520 -0.088 1.00 83.06 89 GLY A N 1
ATOM 693 C CA . GLY A 1 89 ? -23.209 -4.917 0.039 1.00 83.06 89 GLY A CA 1
ATOM 694 C C . GLY A 1 89 ? -23.800 -5.353 -1.300 1.00 83.06 89 GLY A C 1
ATOM 695 O O . GLY A 1 89 ? -23.359 -4.918 -2.362 1.00 83.06 89 GLY A O 1
ATOM 696 N N . SER A 1 90 ? -24.830 -6.188 -1.242 1.00 69.50 90 SER A N 1
ATOM 697 C CA . SER A 1 90 ? -25.763 -6.374 -2.349 1.00 69.50 90 SER A CA 1
ATOM 698 C C . SER A 1 90 ? -26.723 -5.186 -2.387 1.00 69.50 90 SER A C 1
ATOM 700 O O . SER A 1 90 ? -27.271 -4.809 -1.350 1.00 69.50 90 SER A O 1
ATOM 702 N N . THR A 1 91 ? -26.953 -4.607 -3.564 1.00 58.38 91 THR A N 1
ATOM 703 C CA . THR A 1 91 ? -28.170 -3.820 -3.803 1.00 58.38 91 THR A CA 1
ATOM 704 C C . THR A 1 91 ? -29.366 -4.720 -3.507 1.00 58.38 91 THR A C 1
ATOM 706 O O . THR A 1 91 ? -29.439 -5.815 -4.069 1.00 58.38 91 THR A O 1
ATOM 709 N N . GLN A 1 92 ?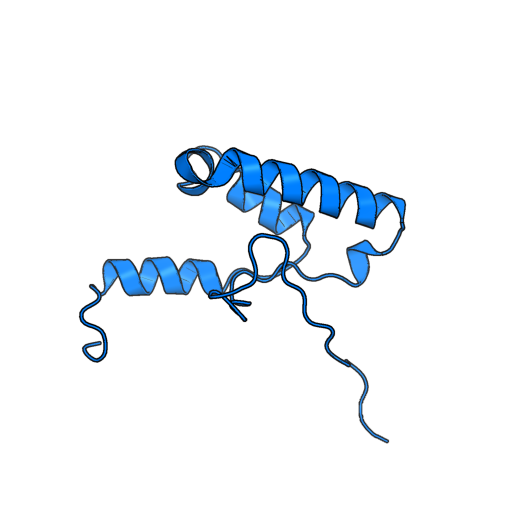 -30.225 -4.304 -2.574 1.00 46.66 92 GLN A N 1
ATOM 710 C CA . GLN A 1 92 ? -31.549 -4.904 -2.403 1.00 46.66 92 GLN A CA 1
ATOM 711 C C . GLN A 1 92 ? -32.425 -4.606 -3.616 1.00 46.66 92 GLN A C 1
ATOM 713 O O . GLN A 1 92 ? -32.272 -3.497 -4.178 1.00 46.66 92 GLN A O 1
#